Protein AF-A0A8W8M6D1-F1 (afdb_monomer_lite)

Radius of gyration: 17.6 Å; chains: 1; bounding box: 40×31×46 Å

Secondary structure (DSSP, 8-state):
--EEEE-SSEEEEE---S--SSS--TTPEEEEE-TTSTT----PPTT--EEEEEEE-SS-TTEEEEEEEEEGGG--HHHHHIIIII--TTSEEE--HHHHTT-----PPPPPTTEEEPPTT--TTTEEEEE-TTS-EEEEE-S---

pLDDT: mean 90.24, std 5.0, range [73.88, 96.94]

Structure (mmCIF, N/CA/C/O backbone):
data_AF-A0A8W8M6D1-F1
#
_entry.id   AF-A0A8W8M6D1-F1
#
loop_
_atom_site.group_PDB
_atom_site.id
_atom_site.type_symbol
_atom_site.label_atom_id
_atom_site.label_alt_id
_atom_site.label_comp_id
_atom_site.label_asym_id
_atom_site.label_entity_id
_atom_site.label_seq_id
_atom_site.pdbx_PDB_ins_code
_atom_site.Cartn_x
_atom_site.Cartn_y
_atom_site.Cartn_z
_atom_site.occupancy
_atom_site.B_iso_or_equiv
_atom_site.auth_seq_id
_atom_site.auth_comp_id
_atom_site.auth_asym_id
_atom_site.auth_atom_id
_atom_site.pdbx_PDB_model_num
ATOM 1 N N . ILE A 1 1 ? 4.036 -3.161 -14.532 1.00 94.19 1 ILE A N 1
ATOM 2 C CA . ILE A 1 1 ? 5.521 -3.061 -14.559 1.00 94.19 1 ILE A CA 1
ATOM 3 C C . ILE A 1 1 ? 5.995 -3.209 -15.995 1.00 94.19 1 ILE A C 1
ATOM 5 O O . ILE A 1 1 ? 5.446 -4.045 -16.698 1.00 94.19 1 ILE A O 1
ATOM 9 N N . THR A 1 2 ? 6.955 -2.406 -16.452 1.00 91.75 2 THR A N 1
ATOM 10 C CA . THR A 1 2 ? 7.456 -2.463 -17.841 1.00 91.75 2 THR A CA 1
ATOM 11 C C . THR A 1 2 ? 8.834 -3.106 -17.939 1.00 91.75 2 THR A C 1
ATOM 13 O O . THR A 1 2 ? 9.113 -3.798 -18.913 1.00 91.75 2 THR A O 1
ATOM 16 N N . LYS A 1 3 ? 9.685 -2.936 -16.920 1.00 92.25 3 LYS A N 1
ATOM 17 C CA . LYS A 1 3 ? 11.014 -3.554 -16.863 1.00 92.25 3 LYS A CA 1
ATOM 18 C C . LYS A 1 3 ? 11.474 -3.752 -15.422 1.00 92.25 3 LYS A C 1
ATOM 20 O O . LYS A 1 3 ? 11.048 -3.030 -14.523 1.00 92.25 3 LYS A O 1
ATOM 25 N N . LYS A 1 4 ? 12.362 -4.727 -15.231 1.00 92.69 4 LYS A N 1
ATOM 26 C CA . LYS A 1 4 ? 12.966 -5.109 -13.955 1.00 92.69 4 LYS A CA 1
ATOM 27 C C . LYS A 1 4 ? 14.482 -5.203 -14.120 1.00 92.69 4 LYS A C 1
ATOM 29 O O . LYS A 1 4 ? 14.944 -5.869 -15.042 1.00 92.69 4 LYS A O 1
ATOM 34 N N . ASN A 1 5 ? 15.231 -4.562 -13.228 1.00 90.00 5 ASN A N 1
ATOM 35 C CA . ASN A 1 5 ? 16.686 -4.680 -13.126 1.00 90.00 5 ASN A CA 1
ATOM 36 C C . ASN A 1 5 ? 17.023 -5.202 -11.726 1.00 90.00 5 ASN A C 1
ATOM 38 O O . ASN A 1 5 ? 16.661 -4.566 -10.737 1.00 90.00 5 ASN A O 1
ATOM 42 N N . ILE A 1 6 ? 17.667 -6.365 -11.657 1.00 86.12 6 ILE A N 1
ATOM 43 C CA . ILE A 1 6 ? 17.946 -7.071 -10.403 1.00 86.12 6 ILE A CA 1
ATOM 44 C C . ILE A 1 6 ? 19.374 -6.753 -9.961 1.00 86.12 6 ILE A C 1
ATOM 46 O O . ILE A 1 6 ? 20.307 -6.929 -10.743 1.00 86.12 6 ILE A O 1
ATOM 50 N N . ASP A 1 7 ? 19.514 -6.301 -8.720 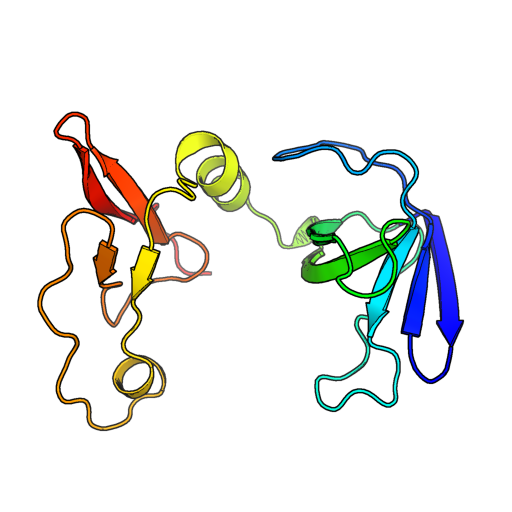1.00 81.69 7 ASP A N 1
ATOM 51 C CA . ASP A 1 7 ? 20.764 -6.189 -7.968 1.00 81.69 7 ASP A CA 1
ATOM 52 C C . ASP A 1 7 ? 20.654 -7.091 -6.717 1.00 81.69 7 ASP A C 1
ATOM 54 O O . ASP A 1 7 ? 19.552 -7.469 -6.304 1.00 81.69 7 ASP A O 1
ATOM 58 N N . GLU A 1 8 ? 21.782 -7.448 -6.105 1.00 78.88 8 GLU A N 1
ATOM 59 C CA . GLU A 1 8 ? 21.835 -8.287 -4.899 1.00 78.88 8 GLU A CA 1
ATOM 60 C C . GLU A 1 8 ? 21.071 -7.640 -3.730 1.00 78.88 8 GLU A C 1
ATOM 62 O O . GLU A 1 8 ? 20.413 -8.324 -2.938 1.00 78.88 8 GLU A O 1
ATOM 67 N N . VAL A 1 9 ? 21.118 -6.306 -3.644 1.00 83.94 9 VAL A N 1
ATOM 68 C CA . VAL A 1 9 ? 20.555 -5.530 -2.526 1.00 83.94 9 VAL A CA 1
ATOM 69 C C . VAL A 1 9 ? 19.163 -4.970 -2.838 1.00 83.94 9 VAL A C 1
ATOM 71 O O . VAL A 1 9 ? 18.311 -4.874 -1.950 1.00 83.94 9 VAL A O 1
ATOM 74 N N . GLU A 1 10 ? 18.901 -4.620 -4.095 1.00 89.25 10 GLU A N 1
ATOM 75 C CA . GLU A 1 10 ? 17.702 -3.892 -4.513 1.00 89.25 10 GLU A CA 1
ATOM 76 C C . GLU A 1 10 ? 17.236 -4.349 -5.898 1.00 89.25 10 GLU A C 1
ATOM 78 O O . GLU A 1 10 ? 18.030 -4.668 -6.775 1.00 89.25 10 GLU A O 1
ATOM 83 N N . ILE A 1 11 ? 15.930 -4.330 -6.136 1.00 93.00 11 ILE A N 1
ATOM 84 C CA . ILE A 1 11 ? 15.370 -4.522 -7.471 1.00 93.00 11 ILE A CA 1
ATOM 85 C C . ILE A 1 11 ? 14.738 -3.217 -7.924 1.00 93.00 11 ILE A C 1
ATOM 87 O O . ILE A 1 11 ? 13.847 -2.684 -7.264 1.00 93.00 11 ILE A O 1
ATOM 91 N N . LYS A 1 12 ? 15.175 -2.717 -9.080 1.00 94.62 12 LYS A N 1
ATOM 92 C CA . LYS A 1 12 ? 14.660 -1.481 -9.674 1.00 94.62 12 LYS A CA 1
ATOM 93 C C . LYS A 1 12 ? 13.642 -1.794 -10.756 1.00 94.62 12 LYS A C 1
ATOM 95 O O . LYS A 1 12 ? 13.882 -2.626 -11.634 1.00 94.62 12 LYS A O 1
ATOM 100 N N . TYR A 1 13 ? 12.531 -1.075 -10.720 1.00 95.62 13 TYR A N 1
ATOM 101 C CA . TYR A 1 13 ? 11.396 -1.263 -11.605 1.00 95.62 13 TYR A CA 1
ATOM 102 C C . TYR A 1 13 ? 11.120 -0.009 -12.425 1.00 95.62 13 TYR A C 1
ATOM 104 O O . TYR A 1 13 ? 10.907 1.080 -11.887 1.00 95.62 13 TYR A O 1
ATOM 112 N N . GLU A 1 14 ? 11.046 -0.193 -13.740 1.00 94.56 14 GLU A N 1
ATOM 113 C CA . GLU A 1 14 ? 10.380 0.761 -14.621 1.00 94.56 14 GLU A CA 1
ATOM 114 C C . GLU A 1 14 ? 8.886 0.406 -14.661 1.00 94.56 14 GLU A C 1
ATOM 116 O O . GLU A 1 14 ? 8.493 -0.771 -14.658 1.00 94.56 14 GLU A O 1
ATOM 121 N N . TYR A 1 15 ? 8.029 1.423 -14.661 1.00 95.69 15 TYR A N 1
ATOM 122 C CA . TYR A 1 15 ? 6.586 1.240 -14.581 1.00 95.69 15 TYR A CA 1
ATOM 123 C C . TYR A 1 15 ? 5.837 2.327 -15.346 1.00 95.69 15 TYR A C 1
ATOM 125 O O . TYR A 1 15 ? 6.337 3.421 -15.595 1.00 95.69 15 TYR A O 1
ATOM 133 N N . THR A 1 16 ? 4.595 2.006 -15.689 1.00 95.56 16 THR A N 1
ATOM 134 C CA . THR A 1 16 ? 3.609 2.960 -16.185 1.00 95.56 16 THR A CA 1
ATOM 135 C C . THR A 1 16 ? 2.436 2.941 -15.226 1.00 95.56 16 THR A C 1
ATOM 137 O O . THR A 1 16 ? 1.960 1.873 -14.839 1.00 95.56 16 THR A O 1
ATOM 140 N N . VAL A 1 17 ? 1.997 4.126 -14.824 1.00 95.38 17 VAL A N 1
ATOM 141 C CA . VAL A 1 17 ? 0.869 4.299 -13.917 1.00 95.38 17 VAL A CA 1
ATOM 142 C C . VAL A 1 17 ? -0.422 4.251 -14.724 1.00 95.38 17 VAL A C 1
ATOM 144 O O . VAL A 1 17 ? -0.660 5.131 -15.545 1.00 95.38 17 VAL A O 1
ATOM 147 N N . GLN A 1 18 ? -1.251 3.237 -14.481 1.00 94.19 18 GLN A N 1
ATOM 148 C CA . GLN A 1 18 ? -2.581 3.133 -15.097 1.00 94.19 18 GLN A CA 1
ATOM 149 C C . GLN A 1 18 ? -3.619 3.954 -14.328 1.00 94.19 18 GLN A C 1
ATOM 151 O O . GLN A 1 18 ? -4.423 4.678 -14.912 1.00 94.19 18 GLN A O 1
ATOM 156 N N . LYS A 1 19 ? -3.575 3.878 -12.994 1.00 93.69 19 LYS A N 1
ATOM 157 C CA . LYS A 1 19 ? -4.460 4.623 -12.099 1.00 93.69 19 LYS A CA 1
ATOM 158 C C . LYS A 1 19 ? -3.730 4.995 -10.811 1.00 93.69 19 LYS A C 1
ATOM 160 O O . LYS A 1 19 ? -3.009 4.180 -10.244 1.00 93.69 19 LYS A O 1
ATOM 165 N N . MET A 1 20 ? -3.952 6.223 -10.341 1.00 92.50 20 MET A N 1
ATOM 166 C CA . MET A 1 20 ? -3.484 6.695 -9.037 1.00 92.50 20 MET A CA 1
ATOM 167 C C . MET A 1 20 ? -4.642 6.774 -8.055 1.00 92.50 20 MET A C 1
ATOM 169 O O . MET A 1 20 ? -5.619 7.475 -8.302 1.00 92.50 20 MET A O 1
ATOM 173 N N . TYR A 1 21 ? -4.497 6.095 -6.918 1.00 89.12 21 TYR A N 1
ATOM 174 C CA . TYR A 1 21 ? -5.452 6.182 -5.811 1.00 89.12 21 TYR A CA 1
ATOM 175 C C . TYR A 1 21 ? -5.045 7.229 -4.769 1.00 89.12 21 TYR A C 1
ATOM 177 O O . TYR A 1 21 ? -5.904 7.841 -4.140 1.00 89.12 21 TYR A O 1
ATOM 185 N N . LYS A 1 22 ? -3.736 7.451 -4.574 1.00 86.88 22 LYS A N 1
ATOM 186 C CA . LYS A 1 22 ? -3.221 8.435 -3.618 1.00 86.88 22 LYS A CA 1
ATOM 187 C C . LYS A 1 22 ? -1.809 8.903 -3.960 1.00 86.88 22 LYS A C 1
ATOM 189 O O . LYS A 1 22 ? -0.949 8.091 -4.288 1.00 86.88 22 LYS A O 1
ATOM 194 N N . GLY A 1 23 ? -1.569 10.200 -3.764 1.00 88.31 23 GLY A N 1
ATOM 195 C CA . GLY A 1 23 ? -0.270 10.831 -3.982 1.00 88.31 23 GLY A CA 1
ATOM 196 C C . GLY A 1 23 ? 0.058 11.014 -5.461 1.00 88.31 23 GLY A C 1
ATOM 197 O O . GLY A 1 23 ? -0.796 10.850 -6.327 1.00 88.31 23 GLY A O 1
ATOM 198 N N . ASP A 1 24 ? 1.312 11.360 -5.724 1.00 90.25 24 ASP A N 1
ATOM 199 C CA . ASP A 1 24 ? 1.871 11.509 -7.065 1.00 90.25 24 ASP A CA 1
ATOM 200 C C . ASP A 1 24 ? 3.266 10.867 -7.065 1.00 90.25 24 ASP A C 1
ATOM 202 O O . ASP A 1 24 ? 4.089 11.223 -6.209 1.00 90.25 24 ASP A O 1
ATOM 206 N N . PRO A 1 25 ? 3.551 9.888 -7.939 1.00 91.06 25 PRO A N 1
ATOM 207 C CA . PRO A 1 25 ? 4.869 9.280 -8.030 1.00 91.06 25 PRO A CA 1
ATOM 208 C C . PRO A 1 25 ? 5.892 10.162 -8.761 1.00 91.06 25 PRO A C 1
ATOM 210 O O . PRO A 1 25 ? 7.095 9.975 -8.568 1.00 91.06 25 PRO A O 1
ATOM 213 N N . GLY A 1 26 ? 5.451 11.142 -9.556 1.00 89.81 26 GLY A N 1
ATOM 214 C CA . GLY A 1 26 ? 6.323 11.932 -10.420 1.00 89.81 26 GLY A CA 1
ATOM 215 C C . GLY A 1 26 ? 7.172 11.047 -11.339 1.00 89.81 26 GLY A C 1
ATOM 216 O O . GLY A 1 26 ? 6.706 10.040 -11.864 1.00 89.81 26 GLY A O 1
ATOM 217 N N . SER A 1 27 ? 8.446 11.404 -11.504 1.00 90.88 27 SER A N 1
ATOM 218 C CA . SER A 1 27 ? 9.426 10.645 -12.295 1.00 90.88 27 SER A CA 1
ATOM 219 C C . SER A 1 27 ? 10.256 9.656 -11.465 1.00 90.88 27 SER A C 1
ATOM 221 O O . SER A 1 27 ? 11.337 9.254 -11.896 1.00 90.88 27 SER A O 1
ATOM 223 N N . ARG A 1 28 ? 9.819 9.317 -10.244 1.00 94.00 28 ARG A N 1
ATOM 224 C CA . ARG A 1 28 ? 10.612 8.486 -9.329 1.00 94.00 28 ARG A CA 1
ATOM 225 C C . ARG A 1 28 ? 10.684 7.044 -9.807 1.00 94.00 28 ARG A C 1
ATOM 227 O O . ARG A 1 28 ? 9.700 6.497 -10.302 1.00 94.00 28 ARG A O 1
ATOM 234 N N . THR A 1 29 ? 11.826 6.405 -9.586 1.00 94.69 29 THR A N 1
ATOM 235 C CA . THR A 1 29 ? 11.999 4.971 -9.857 1.00 94.69 29 THR A CA 1
ATOM 236 C C . THR A 1 29 ? 11.359 4.157 -8.738 1.00 94.69 29 THR A C 1
ATOM 238 O O . THR A 1 29 ? 11.494 4.507 -7.567 1.00 94.69 29 THR A O 1
ATOM 241 N N . LEU A 1 30 ? 10.655 3.078 -9.074 1.00 96.19 30 LEU A N 1
ATOM 242 C CA . LEU A 1 30 ? 10.099 2.176 -8.070 1.00 96.19 30 LEU A CA 1
ATOM 243 C C . LEU A 1 30 ? 11.162 1.147 -7.697 1.00 96.19 30 LEU A C 1
ATOM 245 O O . LEU A 1 30 ? 11.795 0.564 -8.577 1.00 96.19 30 LEU A O 1
ATOM 249 N N . VAL A 1 31 ? 11.354 0.922 -6.406 1.00 94.88 31 VAL A N 1
ATOM 250 C CA . VAL A 1 31 ? 12.378 0.019 -5.894 1.00 94.88 31 VAL A CA 1
ATOM 251 C C . VAL A 1 31 ? 11.790 -0.960 -4.895 1.00 94.88 31 VAL A C 1
ATOM 253 O O . VAL A 1 31 ? 10.917 -0.614 -4.099 1.00 94.88 31 VAL A O 1
ATOM 256 N N . GLY A 1 32 ? 12.242 -2.204 -4.972 1.00 93.19 32 GLY A N 1
ATOM 257 C CA . GLY A 1 32 ? 11.914 -3.259 -4.030 1.00 93.19 32 GLY A CA 1
ATOM 258 C C . GLY A 1 32 ? 13.169 -3.888 -3.442 1.00 93.19 32 GLY A C 1
ATOM 259 O O . GLY A 1 32 ? 14.272 -3.675 -3.936 1.00 93.19 32 GLY A O 1
ATOM 260 N N . PHE A 1 33 ? 13.011 -4.678 -2.388 1.00 90.56 33 PHE A N 1
ATOM 261 C CA . PHE A 1 33 ? 14.133 -5.409 -1.806 1.00 90.56 33 PHE A CA 1
ATOM 262 C C . PHE A 1 33 ? 14.701 -6.462 -2.769 1.00 90.56 33 PHE A C 1
ATOM 264 O O . PHE A 1 33 ? 13.938 -7.114 -3.488 1.00 90.56 33 PHE A O 1
ATOM 271 N N . GLY A 1 34 ? 16.031 -6.607 -2.765 1.00 85.62 34 GLY A N 1
ATOM 272 C CA . GLY A 1 34 ? 16.775 -7.665 -3.453 1.00 85.62 34 GLY A CA 1
ATOM 273 C C . GLY A 1 34 ? 16.882 -8.956 -2.641 1.00 85.62 34 GLY A C 1
ATOM 274 O O . GLY A 1 34 ? 16.283 -9.101 -1.573 1.00 85.62 34 GLY A O 1
ATOM 275 N N . GLU A 1 35 ? 17.643 -9.915 -3.163 1.00 83.00 35 GLU A N 1
ATOM 276 C CA . GLU A 1 35 ? 17.735 -11.278 -2.619 1.00 83.00 35 GLU A CA 1
ATOM 277 C C . GLU A 1 35 ? 18.394 -11.345 -1.237 1.00 83.00 35 GLU A C 1
ATOM 279 O O . GLU A 1 35 ? 18.091 -12.244 -0.455 1.00 83.00 35 GLU A O 1
ATOM 284 N N . MET A 1 36 ? 19.252 -10.378 -0.899 1.00 83.56 36 MET A N 1
ATOM 285 C CA . MET A 1 36 ? 19.914 -10.327 0.408 1.00 83.56 36 MET A CA 1
ATOM 286 C C . MET A 1 36 ? 19.001 -9.861 1.554 1.00 83.56 36 MET A C 1
ATOM 288 O O . MET A 1 36 ? 19.430 -9.833 2.709 1.00 83.56 36 MET A O 1
ATOM 292 N N . ASN A 1 37 ? 17.751 -9.477 1.277 1.00 81.38 37 ASN A N 1
ATOM 293 C CA . ASN A 1 37 ? 16.823 -9.050 2.317 1.00 81.38 37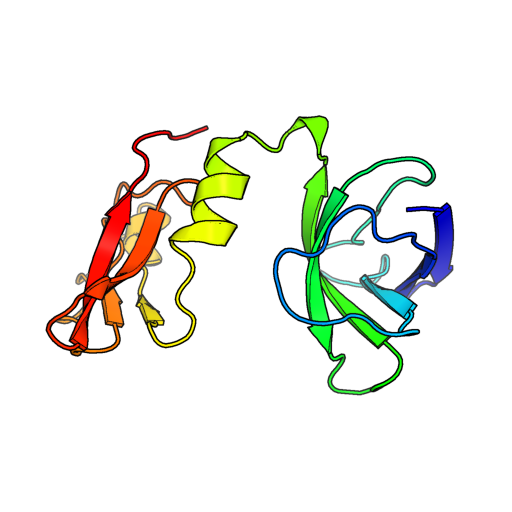 ASN A CA 1
ATOM 294 C C . ASN A 1 37 ? 16.179 -10.249 3.030 1.00 81.38 37 ASN A C 1
ATOM 296 O O . ASN A 1 37 ? 15.679 -11.174 2.393 1.00 81.38 37 ASN A O 1
ATOM 300 N N . SER A 1 38 ? 16.116 -10.209 4.363 1.00 77.19 38 SER A N 1
ATOM 301 C CA . SER A 1 38 ? 15.529 -11.282 5.181 1.00 77.19 38 SER A CA 1
ATOM 302 C C . SER A 1 38 ? 14.038 -11.514 4.927 1.00 77.19 38 SER A C 1
ATOM 304 O O . SER A 1 38 ? 13.542 -12.611 5.163 1.00 77.19 38 SER A O 1
ATOM 306 N N . CYS A 1 39 ? 13.319 -10.496 4.450 1.00 77.12 39 CYS A N 1
ATOM 307 C CA . CYS A 1 39 ? 11.913 -10.605 4.059 1.00 77.12 39 CYS A CA 1
ATOM 308 C C . CYS A 1 39 ? 11.740 -11.107 2.613 1.00 77.12 39 CYS A C 1
ATOM 310 O O . CYS A 1 39 ? 10.615 -11.180 2.120 1.00 77.12 39 CYS A O 1
ATOM 312 N N . GLY A 1 40 ? 12.845 -11.460 1.951 1.00 78.69 40 GLY A N 1
ATOM 313 C CA . GLY A 1 40 ? 12.899 -11.907 0.569 1.00 78.69 40 GLY A CA 1
ATOM 314 C C . GLY A 1 40 ? 12.806 -10.765 -0.448 1.00 78.69 40 GLY A C 1
ATOM 315 O O . GLY A 1 40 ? 12.447 -9.629 -0.111 1.00 78.69 40 GLY A O 1
ATOM 316 N N . PRO A 1 41 ? 13.125 -11.061 -1.718 1.00 84.75 41 PRO A N 1
ATOM 317 C CA . PRO A 1 41 ? 13.019 -10.087 -2.785 1.00 84.75 41 PRO A CA 1
ATOM 318 C C . PRO A 1 41 ? 11.555 -9.793 -3.122 1.00 84.75 41 PRO A C 1
ATOM 320 O O . PRO A 1 41 ? 10.718 -10.693 -3.233 1.00 84.75 41 PRO A O 1
ATOM 323 N N . GLN A 1 42 ? 11.241 -8.527 -3.380 1.00 89.50 42 GLN A N 1
ATOM 324 C CA . GLN A 1 42 ? 9.923 -8.135 -3.883 1.00 89.50 42 GLN A CA 1
ATOM 325 C C . GLN A 1 42 ? 9.906 -8.302 -5.400 1.00 89.50 42 GLN A C 1
ATOM 327 O O . GLN A 1 42 ? 10.076 -7.320 -6.110 1.00 89.50 42 GLN A O 1
ATOM 332 N N . ASN A 1 43 ? 9.753 -9.534 -5.890 1.00 87.44 43 ASN A N 1
ATOM 333 C CA . ASN A 1 43 ? 9.854 -9.898 -7.306 1.00 87.44 43 ASN A CA 1
ATOM 334 C C . ASN A 1 43 ? 8.559 -9.623 -8.093 1.00 87.44 43 ASN A C 1
ATOM 336 O O . ASN A 1 43 ? 7.656 -10.452 -8.108 1.00 87.44 43 ASN A O 1
ATOM 340 N N . LEU A 1 44 ? 8.490 -8.487 -8.795 1.00 94.19 44 LEU A N 1
ATOM 341 C CA . LEU A 1 44 ? 7.389 -8.176 -9.716 1.00 94.19 44 LEU A CA 1
ATOM 342 C C . LEU A 1 44 ? 7.732 -8.601 -11.147 1.00 94.19 44 LEU A C 1
ATOM 344 O O . LEU A 1 44 ? 8.853 -8.372 -11.606 1.00 94.19 44 LEU A O 1
ATOM 348 N N . GLU A 1 45 ? 6.762 -9.156 -11.866 1.00 94.50 45 GLU A N 1
ATOM 349 C CA . GLU A 1 45 ? 6.940 -9.602 -13.247 1.00 94.50 45 GLU A CA 1
ATOM 350 C C . GLU A 1 45 ? 6.726 -8.451 -14.248 1.00 94.50 45 GLU A C 1
ATOM 352 O O . GLU A 1 45 ? 5.768 -7.671 -14.125 1.00 94.50 45 GLU A O 1
ATOM 357 N N . PRO A 1 46 ? 7.592 -8.310 -15.270 1.00 95.38 46 PRO A N 1
ATOM 358 C CA . PRO A 1 46 ? 7.341 -7.405 -16.386 1.00 95.38 46 PRO A CA 1
ATOM 359 C C . PRO A 1 46 ? 6.013 -7.714 -17.089 1.00 95.38 46 PRO A C 1
ATOM 361 O O . PRO A 1 46 ? 5.557 -8.852 -17.123 1.00 95.38 46 PRO A O 1
ATOM 364 N N . ASN A 1 47 ? 5.395 -6.689 -17.677 1.00 94.94 47 ASN A N 1
ATOM 365 C CA . ASN A 1 47 ? 4.107 -6.764 -18.381 1.00 94.94 47 ASN A CA 1
ATOM 366 C C . ASN A 1 47 ? 2.916 -7.227 -17.523 1.00 94.94 47 ASN A C 1
ATOM 368 O O . ASN A 1 47 ? 1.869 -7.556 -18.069 1.00 94.94 47 ASN A O 1
ATOM 372 N N . THR A 1 48 ? 3.054 -7.203 -16.196 1.00 96.25 48 THR A N 1
ATOM 373 C CA . THR A 1 48 ? 1.972 -7.514 -15.252 1.00 96.25 48 THR A CA 1
ATOM 374 C C . THR A 1 48 ? 1.505 -6.245 -14.533 1.00 96.25 48 THR A C 1
ATOM 376 O O . THR A 1 48 ? 2.305 -5.332 -14.258 1.00 96.25 48 THR A O 1
ATOM 379 N N . GLU A 1 49 ? 0.201 -6.157 -14.268 1.00 96.81 49 GLU A N 1
ATOM 380 C CA . GLU A 1 49 ? -0.417 -5.052 -13.537 1.00 96.81 49 GLU A CA 1
ATOM 381 C C . GLU A 1 49 ? -0.499 -5.372 -12.041 1.00 96.81 49 GLU A C 1
ATOM 383 O O . GLU A 1 49 ? -0.871 -6.471 -11.634 1.00 96.81 49 GLU A O 1
ATOM 388 N N . TYR A 1 50 ? -0.143 -4.394 -11.210 1.00 96.94 50 TYR A N 1
ATOM 389 C CA . TYR A 1 50 ? -0.120 -4.548 -9.762 1.00 96.94 50 TYR A CA 1
ATOM 390 C C . TYR A 1 50 ? -0.733 -3.331 -9.088 1.00 96.94 50 TYR A C 1
ATOM 392 O O . TYR A 1 50 ? -0.497 -2.193 -9.501 1.00 96.94 50 TYR A O 1
ATOM 400 N N . LEU A 1 51 ? -1.419 -3.575 -7.976 1.00 95.31 51 LEU A N 1
ATOM 401 C CA . LEU A 1 51 ? -1.690 -2.552 -6.980 1.00 95.31 51 LEU A CA 1
ATOM 402 C C . LEU A 1 51 ? -0.449 -2.401 -6.093 1.00 95.31 51 LEU A C 1
ATOM 404 O O . LEU A 1 51 ? -0.070 -3.344 -5.399 1.00 95.31 51 LEU A O 1
ATOM 408 N N . ILE A 1 52 ? 0.180 -1.223 -6.113 1.00 95.56 52 ILE A N 1
ATOM 409 C CA . ILE A 1 52 ? 1.423 -0.940 -5.381 1.00 95.56 52 ILE A CA 1
ATOM 410 C C . ILE A 1 52 ? 1.170 0.058 -4.249 1.00 95.56 52 ILE A C 1
ATOM 412 O O . ILE A 1 52 ? 0.657 1.154 -4.473 1.00 95.56 52 ILE A O 1
ATOM 416 N N . TYR A 1 53 ? 1.618 -0.294 -3.044 1.00 93.31 53 TYR A N 1
ATOM 417 C CA . TYR A 1 53 ? 1.768 0.622 -1.918 1.00 93.31 53 TYR A CA 1
ATOM 418 C C . TYR A 1 53 ? 3.247 0.944 -1.753 1.00 93.31 53 TYR A C 1
ATOM 420 O O . TYR A 1 53 ? 4.059 0.059 -1.473 1.00 93.31 53 TYR A O 1
ATOM 428 N N . ALA A 1 54 ? 3.598 2.216 -1.910 1.00 94.75 54 ALA A N 1
ATOM 429 C CA . ALA A 1 54 ? 4.973 2.674 -1.811 1.00 94.75 54 ALA A CA 1
ATOM 430 C C . ALA A 1 54 ? 5.082 3.939 -0.961 1.00 94.75 54 ALA A C 1
ATOM 432 O O . ALA A 1 54 ? 4.130 4.715 -0.842 1.00 94.75 54 ALA A O 1
ATOM 433 N N . LYS A 1 55 ? 6.268 4.152 -0.397 1.00 92.94 55 LYS A N 1
ATOM 434 C CA . LYS A 1 55 ? 6.647 5.398 0.275 1.00 92.94 55 LYS A CA 1
ATOM 435 C C . LYS A 1 55 ? 7.824 6.044 -0.443 1.00 92.94 55 LYS A C 1
ATOM 437 O O . LYS A 1 55 ? 8.562 5.361 -1.149 1.00 92.94 55 LYS A O 1
ATOM 442 N N . ALA A 1 56 ? 8.011 7.348 -0.247 1.00 92.44 56 ALA A N 1
ATOM 443 C CA . ALA A 1 56 ? 9.282 7.975 -0.595 1.00 92.44 56 ALA A CA 1
ATOM 444 C C . ALA A 1 56 ? 10.405 7.231 0.133 1.00 92.44 56 ALA A C 1
ATOM 446 O O . ALA A 1 56 ? 10.259 6.893 1.310 1.00 92.44 56 ALA A O 1
ATOM 447 N N . ASN A 1 57 ? 11.476 6.911 -0.585 1.00 89.50 57 ASN A N 1
ATOM 448 C CA . ASN A 1 57 ? 12.630 6.298 0.042 1.00 89.50 57 ASN A CA 1
ATOM 449 C C . ASN A 1 57 ? 13.325 7.343 0.922 1.00 89.50 57 ASN A C 1
ATOM 451 O O . ASN A 1 57 ? 13.576 8.470 0.493 1.00 89.50 57 ASN A O 1
ATOM 455 N N . ASP A 1 58 ? 13.614 6.950 2.159 1.00 86.88 58 ASP A N 1
ATOM 456 C CA . ASP A 1 58 ? 14.201 7.824 3.171 1.00 86.88 58 ASP A CA 1
ATOM 457 C C . ASP A 1 58 ? 15.653 8.213 2.821 1.00 86.88 58 ASP A C 1
ATOM 459 O O . ASP A 1 58 ? 16.149 9.235 3.293 1.00 86.88 58 ASP A O 1
ATOM 463 N N . PHE A 1 59 ? 16.326 7.426 1.969 1.00 87.62 59 PHE A N 1
ATOM 464 C CA . PHE A 1 59 ? 17.729 7.620 1.585 1.00 87.62 59 PHE A CA 1
ATOM 465 C C . PHE A 1 59 ? 17.920 8.203 0.178 1.00 87.62 59 PHE A C 1
ATOM 467 O O . PHE A 1 59 ? 18.946 8.829 -0.082 1.00 87.62 59 PHE A O 1
ATOM 474 N N . ASP A 1 60 ? 16.950 8.026 -0.723 1.00 90.50 60 ASP A N 1
ATOM 475 C CA . ASP A 1 60 ? 16.989 8.575 -2.084 1.00 90.50 60 ASP A CA 1
ATOM 476 C C . ASP A 1 60 ? 15.612 9.099 -2.501 1.00 90.50 60 ASP A C 1
ATOM 478 O O . ASP A 1 60 ? 14.723 8.345 -2.901 1.00 90.50 60 ASP A O 1
ATOM 482 N N . SER A 1 61 ? 15.456 10.422 -2.479 1.00 88.56 61 SER A N 1
ATOM 483 C CA . SER A 1 61 ? 14.209 11.105 -2.835 1.00 88.56 61 SER A CA 1
ATOM 484 C C . SER A 1 61 ? 13.767 10.896 -4.290 1.00 88.56 61 SER A C 1
ATOM 486 O O . SER A 1 61 ? 12.617 11.195 -4.620 1.00 88.56 61 SER A O 1
ATOM 488 N N . ASN A 1 62 ? 14.630 10.354 -5.156 1.00 93.00 62 ASN A N 1
ATOM 489 C CA . ASN A 1 62 ? 14.286 9.986 -6.530 1.00 93.00 62 ASN A CA 1
ATOM 490 C C . ASN A 1 62 ? 13.666 8.589 -6.639 1.00 93.00 62 ASN A C 1
ATOM 492 O O . ASN A 1 62 ? 13.328 8.154 -7.745 1.00 93.00 62 ASN A O 1
ATOM 496 N N . THR A 1 63 ? 13.489 7.884 -5.519 1.00 94.44 63 THR A N 1
ATOM 497 C CA . THR A 1 63 ? 12.944 6.526 -5.506 1.00 94.44 63 THR A CA 1
ATOM 498 C C . THR A 1 63 ? 11.718 6.381 -4.607 1.00 94.44 63 THR A C 1
ATOM 500 O O . THR A 1 63 ? 11.493 7.121 -3.644 1.00 94.44 63 THR A O 1
ATOM 503 N N . LEU A 1 64 ? 10.882 5.414 -4.972 1.00 96.06 64 LEU A N 1
ATOM 504 C CA . LEU A 1 64 ? 9.731 4.951 -4.215 1.00 96.06 64 LEU A CA 1
ATOM 505 C C . LEU A 1 64 ? 9.997 3.527 -3.742 1.00 96.06 64 LEU A C 1
ATOM 507 O O . LEU A 1 64 ? 10.092 2.626 -4.566 1.00 96.06 64 LEU A O 1
ATOM 511 N N . GLN A 1 65 ? 10.067 3.316 -2.432 1.00 94.25 65 GLN A N 1
ATOM 512 C CA . GLN A 1 65 ? 10.232 1.987 -1.851 1.00 94.25 65 GLN A CA 1
ATOM 513 C C . GLN A 1 65 ? 8.882 1.271 -1.783 1.00 94.25 65 GLN A C 1
ATOM 515 O O . GLN A 1 65 ? 7.944 1.778 -1.157 1.00 94.25 65 GLN A O 1
ATOM 520 N N . ILE A 1 66 ? 8.795 0.077 -2.371 1.00 94.94 66 ILE A N 1
ATOM 521 C CA . ILE A 1 66 ? 7.636 -0.810 -2.242 1.00 94.94 66 ILE A CA 1
ATOM 522 C C . ILE A 1 66 ? 7.527 -1.257 -0.783 1.00 94.94 66 ILE A C 1
ATOM 524 O O . ILE A 1 66 ? 8.458 -1.833 -0.216 1.00 94.94 66 ILE A O 1
ATOM 528 N N . VAL A 1 67 ? 6.359 -1.018 -0.196 1.00 91.25 67 VAL A N 1
ATOM 529 C CA . VAL A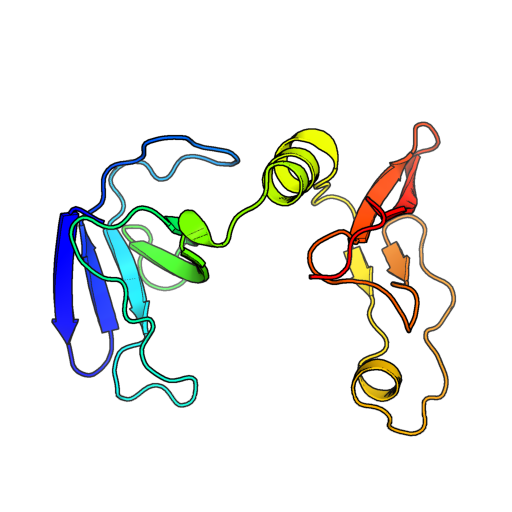 1 67 ? 5.985 -1.487 1.144 1.00 91.25 67 VAL A CA 1
ATOM 530 C C . VAL A 1 67 ? 5.121 -2.738 1.034 1.00 91.25 67 VAL A C 1
ATOM 532 O O . VAL A 1 67 ? 5.336 -3.705 1.756 1.00 91.25 67 VAL A O 1
ATOM 535 N N . ALA A 1 68 ? 4.166 -2.736 0.103 1.00 91.12 68 ALA A N 1
ATOM 536 C CA . ALA A 1 68 ? 3.302 -3.873 -0.184 1.00 91.12 68 ALA A CA 1
ATOM 537 C C . ALA A 1 68 ? 2.838 -3.830 -1.642 1.00 91.12 68 ALA A C 1
ATOM 539 O O . ALA A 1 68 ? 2.795 -2.766 -2.263 1.00 91.12 68 ALA A O 1
ATOM 540 N N . TYR A 1 69 ? 2.461 -4.984 -2.181 1.00 93.94 69 TYR A N 1
ATOM 541 C CA . TYR A 1 69 ? 1.913 -5.095 -3.526 1.00 93.94 69 TYR A CA 1
ATOM 542 C C . TYR A 1 69 ? 0.921 -6.255 -3.623 1.00 93.94 69 TYR A C 1
ATOM 544 O O . TYR A 1 69 ? 0.980 -7.192 -2.829 1.00 93.94 69 TYR A O 1
ATOM 552 N N . LYS A 1 70 ? 0.017 -6.186 -4.603 1.00 93.06 70 LYS A N 1
ATOM 553 C CA . LYS A 1 70 ? -0.881 -7.280 -5.000 1.00 93.06 70 LYS A CA 1
ATOM 554 C C . LYS A 1 70 ? -0.947 -7.359 -6.520 1.00 93.06 70 LYS A C 1
ATOM 556 O O . LYS A 1 70 ? -0.966 -6.313 -7.171 1.00 93.06 70 LYS A O 1
ATOM 561 N N . ASN A 1 71 ? -0.988 -8.567 -7.078 1.00 95.38 71 ASN A N 1
ATOM 562 C CA . ASN A 1 71 ? -1.343 -8.738 -8.486 1.00 95.38 71 ASN A CA 1
ATOM 563 C C . ASN A 1 71 ? -2.786 -8.247 -8.675 1.00 95.38 71 ASN A C 1
ATOM 565 O O . ASN A 1 71 ? -3.638 -8.540 -7.837 1.00 95.38 71 ASN A O 1
ATOM 569 N N . MET A 1 72 ? -3.052 -7.472 -9.728 1.00 94.69 72 MET A N 1
ATOM 570 C CA . MET A 1 72 ? -4.406 -6.990 -10.009 1.00 94.69 72 MET A CA 1
ATOM 571 C C . MET A 1 72 ? -5.419 -8.120 -10.220 1.00 94.69 72 MET A C 1
ATOM 573 O O . MET A 1 72 ? -6.591 -7.913 -9.916 1.00 94.69 72 MET A O 1
ATOM 577 N N . ASP A 1 73 ? -4.978 -9.311 -10.631 1.00 93.88 73 ASP A N 1
ATOM 578 C CA . ASP A 1 73 ? -5.830 -10.504 -10.725 1.00 93.88 73 ASP A CA 1
ATOM 579 C C . ASP A 1 73 ? -6.405 -10.934 -9.358 1.00 93.88 73 ASP A C 1
ATOM 581 O O . ASP A 1 73 ? -7.498 -11.497 -9.287 1.00 93.88 73 ASP A O 1
ATOM 585 N N . ASP A 1 74 ? -5.706 -10.615 -8.262 1.00 90.81 74 ASP A N 1
ATOM 586 C CA . ASP A 1 74 ? -6.124 -10.916 -6.887 1.00 90.81 74 ASP A CA 1
ATOM 587 C C . ASP A 1 74 ? -6.873 -9.745 -6.220 1.00 90.81 74 ASP A C 1
ATOM 589 O O . ASP A 1 74 ? -7.400 -9.875 -5.109 1.00 90.81 74 ASP A O 1
ATOM 593 N N . VAL A 1 75 ? -6.908 -8.573 -6.864 1.00 91.06 75 VAL A N 1
ATOM 594 C CA . VAL A 1 75 ? -7.524 -7.357 -6.320 1.00 91.06 75 VAL A CA 1
ATOM 595 C C . VAL A 1 75 ? -9.006 -7.333 -6.671 1.00 91.06 75 VAL A C 1
ATOM 597 O O . VAL A 1 75 ? -9.395 -7.287 -7.836 1.00 91.06 75 VAL A O 1
ATOM 600 N N . LYS A 1 76 ? -9.870 -7.292 -5.652 1.00 91.06 76 LYS A N 1
ATOM 601 C CA . LYS A 1 76 ? -11.320 -7.200 -5.860 1.00 91.06 76 LYS A CA 1
ATOM 602 C C . LYS A 1 76 ? -11.781 -5.748 -5.847 1.00 91.06 76 LYS A C 1
ATOM 604 O O . LYS A 1 76 ? -11.190 -4.884 -5.204 1.00 91.06 76 LYS A O 1
ATOM 609 N N . ASN A 1 77 ? -12.936 -5.484 -6.457 1.00 89.62 77 ASN A N 1
ATOM 610 C CA . ASN A 1 77 ? -13.555 -4.150 -6.447 1.00 89.62 77 ASN A CA 1
ATOM 611 C C . ASN A 1 77 ? -13.743 -3.582 -5.029 1.00 89.62 77 ASN A C 1
ATOM 613 O O . ASN A 1 77 ? -13.623 -2.374 -4.837 1.00 89.62 77 ASN A O 1
ATOM 617 N N . LYS A 1 78 ? -13.988 -4.441 -4.029 1.00 88.62 78 LYS A N 1
ATOM 618 C CA . LYS A 1 78 ? -14.089 -4.023 -2.624 1.00 88.62 78 LYS A CA 1
ATOM 619 C C . LYS A 1 78 ? -12.757 -3.541 -2.039 1.00 88.62 78 LYS A C 1
ATOM 621 O O . LYS A 1 78 ? -12.784 -2.615 -1.234 1.00 88.62 78 LYS A O 1
ATOM 626 N N . ASP A 1 79 ? -11.607 -4.086 -2.456 1.00 88.81 79 ASP A N 1
ATOM 627 C CA . ASP A 1 79 ? -10.295 -3.541 -2.067 1.00 88.81 79 ASP A CA 1
ATOM 628 C C . ASP A 1 79 ? -10.166 -2.090 -2.552 1.00 88.81 79 ASP A C 1
ATOM 630 O O . ASP A 1 79 ? -9.765 -1.204 -1.795 1.00 88.81 79 ASP A O 1
ATOM 634 N N . ILE A 1 80 ? -10.548 -1.845 -3.811 1.00 90.19 80 ILE A N 1
ATOM 635 C CA . ILE A 1 80 ? -10.498 -0.519 -4.433 1.00 90.19 80 ILE A CA 1
ATOM 636 C C . ILE A 1 80 ? -11.455 0.452 -3.742 1.00 90.19 80 ILE A C 1
ATOM 638 O O . ILE A 1 80 ? -11.051 1.551 -3.365 1.00 90.19 80 ILE A O 1
ATOM 642 N N . GLU A 1 81 ? -12.699 0.032 -3.513 1.00 90.62 81 GLU A N 1
ATOM 643 C CA . GLU A 1 81 ? -13.690 0.831 -2.796 1.00 90.62 81 GLU A CA 1
ATOM 644 C C . GLU A 1 81 ? -13.208 1.204 -1.387 1.00 90.62 81 GLU A C 1
ATOM 646 O O . GLU A 1 81 ? -13.335 2.363 -0.977 1.00 90.62 81 GLU A O 1
ATOM 651 N N . ARG A 1 82 ? -12.612 0.245 -0.663 1.00 90.19 82 ARG A N 1
ATOM 652 C CA . ARG A 1 82 ? -12.015 0.478 0.656 1.00 90.19 82 ARG A CA 1
ATOM 653 C C . ARG A 1 82 ? -10.975 1.591 0.610 1.00 90.19 82 ARG A C 1
ATOM 655 O O . ARG A 1 82 ? -11.032 2.519 1.415 1.00 90.19 82 ARG A O 1
ATOM 662 N N . MET A 1 83 ? -10.050 1.516 -0.342 1.00 88.31 83 MET A N 1
ATOM 663 C CA . MET A 1 83 ? -8.990 2.511 -0.483 1.00 88.31 83 MET A CA 1
ATOM 664 C C . MET A 1 83 ? -9.520 3.891 -0.869 1.00 88.31 83 MET A C 1
ATOM 666 O O . MET A 1 83 ? -9.104 4.882 -0.280 1.00 88.31 83 MET A O 1
ATOM 670 N N . GLU A 1 84 ? -10.430 3.976 -1.840 1.00 88.94 84 GLU A N 1
ATOM 671 C CA . GLU A 1 84 ? -10.900 5.265 -2.364 1.00 88.94 84 GLU A CA 1
ATOM 672 C C . GLU A 1 84 ? -11.826 5.999 -1.388 1.00 88.94 84 GLU A C 1
ATOM 674 O O . GLU A 1 84 ? -11.772 7.223 -1.284 1.00 88.94 84 GLU A O 1
ATOM 679 N N . LYS A 1 85 ? -12.690 5.269 -0.673 1.00 90.00 85 LYS A N 1
ATOM 680 C CA . LYS A 1 85 ? -13.750 5.884 0.142 1.00 90.00 85 LYS A CA 1
ATOM 681 C C . LYS A 1 85 ? -13.469 5.869 1.638 1.00 90.00 85 LYS A C 1
ATOM 683 O O . LYS A 1 85 ? -14.036 6.694 2.369 1.00 90.00 85 LYS A O 1
ATOM 688 N N . PHE A 1 86 ? -12.662 4.920 2.110 1.00 91.19 86 PHE A N 1
ATOM 689 C CA . PHE A 1 86 ? -12.580 4.604 3.534 1.00 91.19 86 PHE A CA 1
ATOM 690 C C . PHE A 1 86 ? -11.185 4.741 4.149 1.00 91.19 86 PHE A C 1
ATOM 692 O O . PHE A 1 86 ? -11.092 4.806 5.372 1.00 91.19 86 PHE A O 1
ATOM 699 N N . TYR A 1 87 ? -10.117 4.851 3.354 1.00 87.12 87 TYR A N 1
ATOM 700 C CA . TYR A 1 87 ? -8.788 5.145 3.895 1.00 87.12 87 TYR A CA 1
ATOM 701 C C . TYR A 1 87 ? -8.707 6.575 4.435 1.00 87.12 87 TYR A C 1
ATOM 703 O O . TYR A 1 87 ? -8.762 7.548 3.684 1.00 87.12 87 TYR A O 1
ATOM 711 N N . ASP A 1 88 ? -8.488 6.690 5.742 1.00 89.69 88 ASP A N 1
ATOM 712 C CA . ASP A 1 88 ? -8.294 7.955 6.441 1.00 89.69 88 ASP A CA 1
ATOM 713 C C . ASP A 1 88 ? -6.978 7.922 7.224 1.00 89.69 88 ASP A C 1
ATOM 715 O O . ASP A 1 88 ? -6.878 7.345 8.303 1.00 89.69 88 ASP A O 1
ATOM 719 N N . CYS A 1 89 ? -5.942 8.563 6.679 1.00 87.44 89 CYS A N 1
ATOM 720 C CA . CYS A 1 89 ? -4.630 8.615 7.330 1.00 87.44 89 CYS A CA 1
ATOM 721 C C . CYS A 1 89 ? -4.582 9.542 8.555 1.00 87.44 89 CYS A C 1
ATOM 723 O O . CYS A 1 89 ? -3.522 9.660 9.161 1.00 87.44 89 CYS A O 1
ATOM 725 N N . SER A 1 90 ? -5.685 10.212 8.913 1.00 92.19 90 SER A N 1
ATOM 726 C CA . SER A 1 90 ? -5.787 10.933 10.186 1.00 92.19 90 SER A CA 1
ATOM 727 C C . SER A 1 90 ? -6.164 10.023 11.360 1.00 92.19 90 SER A C 1
ATOM 729 O O . SER A 1 90 ? -6.129 10.479 12.504 1.00 92.19 90 SER A O 1
ATOM 731 N N . CYS A 1 91 ? -6.497 8.758 11.080 1.00 94.69 91 CYS A N 1
ATOM 732 C CA . CYS A 1 91 ? -6.808 7.740 12.069 1.00 94.69 91 CYS A CA 1
ATOM 733 C C . CYS A 1 91 ? -5.712 6.670 12.146 1.00 94.69 91 CYS A C 1
ATOM 735 O O . CYS A 1 91 ? -5.183 6.227 11.124 1.00 94.69 91 CYS A O 1
ATOM 737 N N . LYS A 1 92 ? -5.399 6.212 13.360 1.00 95.00 92 LYS A N 1
ATOM 738 C CA . LYS A 1 92 ? -4.467 5.106 13.609 1.00 95.00 92 LYS A CA 1
ATOM 739 C C . LYS A 1 92 ? -5.231 3.814 13.891 1.00 95.00 92 LYS A C 1
ATOM 741 O O . LYS A 1 92 ? -6.210 3.808 14.625 1.00 95.00 92 LYS A O 1
ATOM 746 N N . ILE A 1 93 ? -4.763 2.711 13.316 1.00 93.94 93 ILE A N 1
ATOM 747 C CA . ILE A 1 93 ? -5.291 1.376 13.600 1.00 93.94 93 ILE A CA 1
ATOM 748 C C . ILE A 1 93 ? -4.364 0.698 14.604 1.00 93.94 93 ILE A C 1
ATOM 750 O O . ILE A 1 93 ? -3.184 0.492 14.318 1.00 93.94 93 ILE A O 1
ATOM 754 N N . ASN A 1 94 ? -4.909 0.330 15.757 1.00 94.00 94 ASN A N 1
ATOM 755 C CA . ASN A 1 94 ? -4.278 -0.572 16.708 1.00 94.00 94 ASN A CA 1
ATOM 756 C C . ASN A 1 94 ? -4.785 -1.990 16.429 1.00 94.00 94 ASN A C 1
ATOM 758 O O . ASN A 1 94 ? -5.977 -2.192 16.197 1.00 94.00 94 ASN A O 1
ATOM 762 N N . HIS A 1 95 ? -3.894 -2.972 16.455 1.00 90.00 95 HIS A N 1
ATOM 763 C CA . HIS A 1 95 ? -4.246 -4.381 16.330 1.00 90.00 95 HIS A CA 1
ATOM 764 C C . HIS A 1 95 ? -3.636 -5.140 17.501 1.00 90.00 95 HIS A C 1
ATOM 766 O O . HIS A 1 95 ? -2.498 -4.884 17.895 1.00 90.00 95 HIS A O 1
ATOM 772 N N . ASP A 1 96 ? -4.419 -6.050 18.066 1.00 90.50 96 ASP A N 1
ATOM 773 C CA . ASP A 1 96 ? -3.949 -6.953 19.101 1.00 90.50 96 ASP A CA 1
ATOM 774 C C . ASP A 1 96 ? -3.162 -8.073 18.424 1.00 90.50 96 ASP A C 1
ATOM 776 O O . ASP A 1 96 ? -3.738 -9.035 17.913 1.00 90.50 96 ASP A O 1
ATOM 780 N N . TYR A 1 97 ? -1.846 -7.890 18.325 1.00 85.56 97 TYR A N 1
ATOM 781 C CA . TYR A 1 97 ? -0.992 -8.834 17.616 1.00 85.56 97 TYR A CA 1
ATOM 782 C C . TYR A 1 97 ? -1.007 -10.213 18.277 1.00 85.56 97 TYR A C 1
ATOM 784 O O . TYR A 1 97 ? -1.117 -11.207 17.565 1.00 85.56 97 TYR A O 1
ATOM 792 N N . ASP A 1 98 ? -0.974 -10.272 19.612 1.00 89.12 98 ASP A N 1
ATOM 793 C CA . ASP A 1 98 ? -0.991 -11.532 20.357 1.00 89.12 98 ASP A CA 1
ATOM 794 C C . ASP A 1 98 ? -2.293 -12.294 20.089 1.00 89.12 98 ASP A C 1
ATOM 796 O O . ASP A 1 98 ? -2.249 -13.467 19.714 1.00 89.12 98 ASP A O 1
ATOM 800 N N . ALA A 1 99 ? -3.447 -11.622 20.163 1.00 85.88 99 ALA A N 1
ATOM 801 C CA . ALA A 1 99 ? -4.724 -12.244 19.813 1.00 85.88 99 ALA A CA 1
ATOM 802 C C . ALA A 1 99 ? -4.767 -12.688 18.338 1.00 85.88 99 ALA A C 1
ATOM 804 O O . ALA A 1 99 ? -5.251 -13.780 18.039 1.00 85.88 99 ALA A O 1
ATOM 805 N N . PHE A 1 100 ? -4.222 -11.883 17.420 1.00 80.81 100 PHE A N 1
ATOM 806 C CA . PHE A 1 100 ? -4.181 -12.186 15.986 1.00 80.81 100 PHE A CA 1
ATOM 807 C C . PHE A 1 100 ? -3.373 -13.454 15.664 1.00 80.81 100 PHE A C 1
ATOM 809 O O . PHE A 1 100 ? -3.749 -14.217 14.774 1.00 80.81 100 PHE A O 1
ATOM 816 N N . ILE A 1 101 ? -2.293 -13.720 16.405 1.00 84.31 101 ILE A N 1
ATOM 817 C CA . ILE A 1 101 ? -1.474 -14.933 16.245 1.00 84.31 101 ILE A CA 1
ATOM 818 C C . ILE A 1 101 ? -1.899 -16.090 17.168 1.00 84.31 101 ILE A C 1
ATOM 820 O O . ILE A 1 101 ? -1.168 -17.071 17.295 1.00 84.31 101 ILE A O 1
ATOM 824 N N . ASN A 1 102 ? -3.089 -16.013 17.778 1.00 84.69 102 ASN A N 1
ATOM 825 C CA . ASN A 1 102 ? -3.637 -17.001 18.718 1.00 84.69 102 ASN A CA 1
ATOM 826 C C . ASN A 1 102 ? -2.788 -17.214 19.989 1.00 84.69 102 ASN A C 1
ATOM 828 O O . ASN A 1 102 ? -2.709 -18.326 20.519 1.00 84.69 102 ASN A O 1
ATOM 832 N N . MET A 1 103 ? -2.159 -16.153 20.494 1.00 87.88 103 MET A N 1
ATOM 833 C CA . MET A 1 103 ? -1.466 -16.129 21.783 1.00 87.88 103 MET A CA 1
ATOM 834 C C . MET A 1 103 ? -2.334 -15.473 22.876 1.00 87.88 103 MET A C 1
ATOM 836 O O . MET A 1 103 ? -3.240 -14.695 22.569 1.00 87.88 103 MET A O 1
ATOM 840 N N . PRO A 1 104 ? -2.103 -15.786 24.170 1.00 91.12 104 PRO A N 1
ATOM 841 C CA . PRO A 1 104 ? -2.800 -15.119 25.267 1.00 91.12 104 PRO A CA 1
ATOM 842 C C . PRO A 1 104 ? -2.561 -13.607 25.228 1.00 91.12 104 PRO A C 1
ATOM 844 O O . PRO A 1 104 ? -1.414 -13.173 25.279 1.00 91.12 104 PRO A O 1
ATOM 847 N N . SER A 1 105 ? -3.638 -12.823 25.193 1.00 89.25 105 SER A N 1
ATOM 848 C CA . SER A 1 105 ? -3.578 -11.361 25.165 1.00 89.25 105 SER A CA 1
ATOM 849 C C . SER A 1 105 ? -4.271 -10.744 26.379 1.00 89.25 105 SER A C 1
ATOM 851 O O . SER A 1 105 ? -5.291 -11.245 26.859 1.00 89.25 105 SER A O 1
ATOM 853 N N . SER A 1 106 ? -3.730 -9.622 26.860 1.00 89.56 106 SER A N 1
ATOM 854 C CA . SER A 1 106 ? -4.392 -8.745 27.833 1.00 89.56 106 SER A CA 1
ATOM 855 C C . SER A 1 106 ? -5.463 -7.841 27.210 1.00 89.56 106 SER A C 1
ATOM 857 O O . SER A 1 106 ? -6.132 -7.107 27.937 1.00 89.56 106 SER A O 1
ATOM 859 N N . GLY A 1 107 ? -5.612 -7.870 25.885 1.00 88.94 107 GLY A N 1
ATOM 860 C CA . GLY A 1 107 ? -6.416 -6.930 25.118 1.00 88.94 107 GLY A CA 1
ATOM 861 C C . GLY A 1 107 ? -5.702 -5.598 24.881 1.00 88.94 107 GLY A C 1
ATOM 862 O O . GLY A 1 107 ? -4.670 -5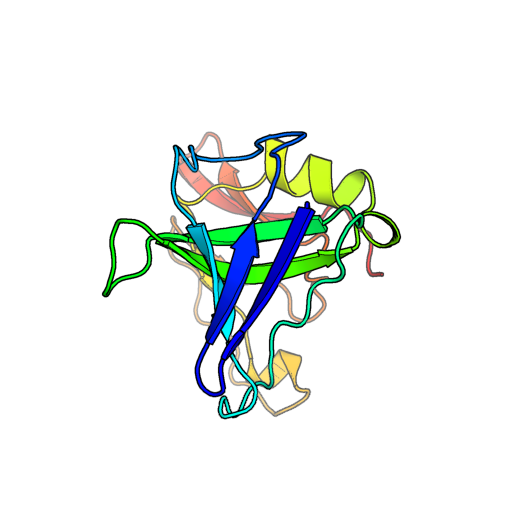.289 25.484 1.00 88.94 107 GLY A O 1
ATOM 863 N N . LEU A 1 108 ? -6.288 -4.787 23.999 1.00 91.38 108 LEU A N 1
ATOM 864 C CA . LEU A 1 108 ? -5.871 -3.407 23.765 1.00 91.38 108 LEU A CA 1
ATOM 865 C C . LEU A 1 108 ? -6.549 -2.455 24.766 1.00 91.38 108 LEU A C 1
ATOM 867 O O . LEU A 1 108 ? -7.716 -2.667 25.107 1.00 91.38 108 LEU A O 1
ATOM 871 N N . PRO A 1 109 ? -5.869 -1.376 25.202 1.00 92.62 109 PRO A N 1
ATOM 872 C CA . PRO A 1 109 ? -6.521 -0.306 25.954 1.00 92.62 109 PRO A CA 1
ATOM 873 C C . PRO A 1 109 ? -7.612 0.369 25.112 1.00 92.62 109 PRO A C 1
ATOM 875 O O . PRO A 1 109 ? -7.615 0.259 23.885 1.00 92.62 109 PRO A O 1
ATOM 878 N N . GLU A 1 110 ? -8.527 1.093 25.759 1.00 92.75 110 GLU A N 1
ATOM 879 C CA . GLU A 1 110 ? -9.545 1.882 25.056 1.00 92.75 110 GLU A CA 1
ATOM 880 C C . GLU A 1 110 ? -8.883 2.859 24.058 1.00 92.75 110 GLU A C 1
ATOM 882 O O . GLU A 1 110 ? -7.909 3.528 24.425 1.00 92.75 110 GLU A O 1
ATOM 887 N N . PRO A 1 111 ? -9.348 2.924 22.794 1.00 94.12 111 PRO A N 1
ATOM 888 C CA . PRO A 1 111 ? -8.704 3.746 21.778 1.00 94.12 111 PRO A CA 1
ATOM 889 C C . PRO A 1 111 ? -8.921 5.239 22.049 1.00 94.12 111 PRO A C 1
ATOM 891 O O . PRO A 1 111 ? -10.001 5.666 22.458 1.00 94.12 111 PRO A O 1
ATOM 894 N N . ALA A 1 112 ? -7.907 6.057 21.760 1.00 94.62 112 ALA A N 1
ATOM 895 C CA . ALA A 1 112 ? -8.082 7.507 21.731 1.00 94.62 112 ALA A CA 1
ATOM 896 C C . ALA A 1 112 ? -8.994 7.936 20.563 1.00 94.62 112 ALA A C 1
ATOM 898 O O . ALA A 1 112 ? -9.237 7.179 19.626 1.00 94.62 112 ALA A O 1
ATOM 899 N N . SER A 1 113 ? -9.464 9.188 20.565 1.00 93.81 113 SER A N 1
ATOM 900 C CA . SER A 1 113 ? -10.405 9.694 19.548 1.00 93.81 113 SER A CA 1
ATOM 901 C C . SER A 1 113 ? -9.873 9.662 18.110 1.00 93.81 113 SER A C 1
ATOM 903 O O . SER A 1 113 ? -10.657 9.729 17.166 1.00 93.81 113 SER A O 1
ATOM 905 N N . ASN A 1 114 ? -8.556 9.566 17.923 1.00 95.81 114 ASN A N 1
ATOM 906 C CA . ASN A 1 114 ? -7.894 9.429 16.628 1.00 95.81 114 ASN A CA 1
ATOM 907 C C . ASN A 1 114 ? -7.457 7.985 16.319 1.00 95.81 114 ASN A C 1
ATOM 909 O O . ASN A 1 114 ? -6.670 7.773 15.394 1.00 95.81 114 ASN A O 1
ATOM 913 N N . GLU A 1 115 ? -7.922 7.001 17.084 1.00 96.44 115 GLU A N 1
ATOM 914 C CA . GLU A 1 115 ? -7.535 5.602 16.949 1.00 96.44 115 GLU A CA 1
ATOM 915 C C . GLU A 1 115 ? -8.755 4.688 16.791 1.00 96.44 115 GLU A C 1
ATOM 917 O O . GLU A 1 115 ? -9.861 5.011 17.215 1.00 96.44 115 GLU A O 1
ATOM 922 N N . CYS A 1 116 ? -8.542 3.520 16.192 1.00 95.56 116 CYS A N 1
ATOM 923 C CA . CYS A 1 116 ? -9.467 2.398 16.252 1.00 95.56 116 CYS A CA 1
ATOM 924 C C . CYS A 1 116 ? -8.715 1.156 16.709 1.00 95.56 116 CYS A C 1
ATOM 926 O O . CYS A 1 116 ? -7.654 0.846 16.164 1.00 95.56 116 CYS A O 1
ATOM 928 N N . ASN A 1 117 ? -9.309 0.392 17.620 1.00 94.56 117 ASN A N 1
ATOM 929 C CA . ASN A 1 117 ? -8.884 -0.980 17.859 1.00 94.56 117 ASN A CA 1
ATOM 930 C C . ASN A 1 117 ? -9.570 -1.882 16.830 1.00 94.56 117 ASN A C 1
ATOM 932 O O . ASN A 1 117 ? -10.800 -1.918 16.759 1.00 94.56 117 ASN A O 1
ATOM 936 N N . ALA A 1 118 ? -8.783 -2.580 16.014 1.00 91.81 118 ALA A N 1
ATOM 937 C CA . ALA A 1 118 ? -9.299 -3.596 15.111 1.00 91.81 118 ALA A CA 1
ATOM 938 C C . ALA A 1 118 ? -9.905 -4.754 15.934 1.00 91.81 118 ALA A C 1
ATOM 940 O O . ALA A 1 118 ? -9.269 -5.198 16.895 1.00 91.81 118 ALA A O 1
ATOM 941 N N . PRO A 1 119 ? -11.106 -5.253 15.584 1.00 87.94 119 PRO A N 1
ATOM 942 C CA . PRO A 1 119 ? -11.666 -6.471 16.167 1.00 87.94 119 PRO A CA 1
ATOM 943 C C . PRO A 1 119 ? -10.701 -7.649 16.025 1.00 87.94 119 PRO A C 1
ATOM 945 O O . PRO A 1 119 ? -9.968 -7.712 15.046 1.00 87.94 119 PRO A O 1
ATOM 948 N N . SER A 1 120 ? -10.708 -8.610 16.948 1.00 82.38 120 SER A N 1
ATOM 949 C CA . SER A 1 120 ? -9.789 -9.760 16.889 1.00 82.38 120 SER A CA 1
ATOM 950 C C . SER A 1 120 ? -10.010 -10.663 15.668 1.00 82.38 120 SER A C 1
ATOM 952 O O . SER A 1 120 ? -9.090 -11.340 15.227 1.00 82.38 120 SER A O 1
ATOM 954 N N . ASP A 1 121 ? -11.222 -10.665 15.117 1.00 80.56 121 ASP A N 1
ATOM 955 C CA . ASP A 1 121 ? -11.645 -11.426 13.939 1.00 80.56 121 ASP A CA 1
ATOM 956 C C . ASP A 1 121 ? -11.673 -10.576 12.657 1.00 80.56 121 ASP A C 1
ATOM 958 O O . ASP A 1 121 ? -12.291 -10.954 11.660 1.00 80.56 121 ASP A O 1
ATOM 962 N N . PHE A 1 122 ? -11.030 -9.402 12.667 1.00 84.31 122 PHE A N 1
ATOM 963 C CA . PHE A 1 122 ? -11.070 -8.516 11.515 1.00 84.31 122 PHE A CA 1
ATOM 964 C C . PHE A 1 122 ? -10.375 -9.105 10.290 1.00 84.31 122 PHE A C 1
ATOM 966 O O . PHE A 1 122 ? -9.367 -9.806 10.367 1.00 84.31 122 PHE A O 1
ATOM 973 N N . CYS A 1 123 ? -10.873 -8.709 9.123 1.00 84.50 123 CYS A N 1
ATOM 974 C CA . CYS A 1 123 ? -10.321 -9.139 7.852 1.00 84.50 123 CYS A CA 1
ATOM 975 C C . CYS A 1 123 ? -9.450 -8.024 7.260 1.00 84.50 123 CYS A C 1
ATOM 977 O O . CYS A 1 123 ? -9.968 -6.940 6.968 1.00 84.50 123 CYS A O 1
ATOM 979 N N . PRO A 1 124 ? -8.134 -8.253 7.063 1.00 81.38 124 PRO A N 1
ATOM 980 C CA . PRO A 1 124 ? -7.195 -7.201 6.660 1.00 81.38 124 PRO A CA 1
ATOM 981 C C . PRO A 1 124 ? -7.573 -6.476 5.361 1.00 81.38 124 PRO A C 1
ATOM 983 O O . PRO A 1 124 ? -7.278 -5.291 5.189 1.00 81.38 124 PRO A O 1
ATOM 986 N N . ASN A 1 125 ? -8.262 -7.179 4.458 1.00 82.31 125 ASN A N 1
ATOM 987 C CA . ASN A 1 125 ? -8.677 -6.666 3.152 1.00 82.31 125 ASN A CA 1
ATOM 988 C C . ASN A 1 125 ? -9.993 -5.866 3.182 1.00 82.31 125 ASN A C 1
ATOM 990 O O . ASN A 1 125 ? -10.275 -5.140 2.231 1.00 82.31 125 ASN A O 1
ATOM 994 N N . SER A 1 126 ? -10.780 -5.935 4.261 1.00 87.25 126 SER A N 1
ATOM 995 C CA . SER A 1 126 ? -12.088 -5.264 4.354 1.00 87.25 126 SER A CA 1
ATOM 996 C C . SER A 1 126 ? -12.217 -4.290 5.522 1.00 87.25 126 SER A C 1
ATOM 998 O O . SER A 1 126 ? -13.034 -3.372 5.439 1.00 87.25 126 SER A O 1
ATOM 1000 N N . GLY A 1 127 ? -11.401 -4.442 6.566 1.00 91.56 127 GLY A N 1
ATOM 1001 C CA . GLY A 1 127 ? -11.360 -3.546 7.716 1.00 91.56 127 GLY A CA 1
ATOM 1002 C C . G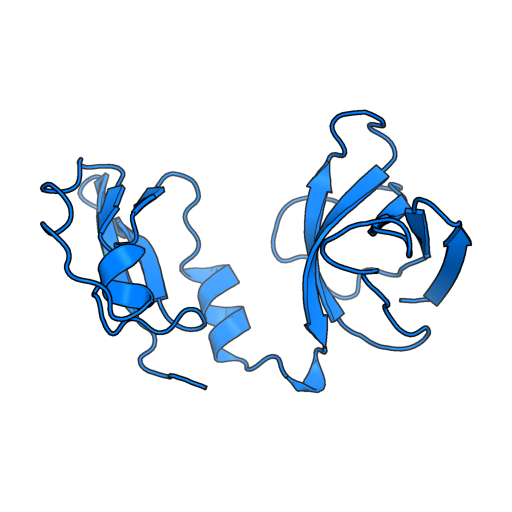LY A 1 127 ? -10.771 -2.173 7.394 1.00 91.56 127 GLY A C 1
ATOM 1003 O O . GLY A 1 127 ? -9.802 -2.053 6.634 1.00 91.56 127 GLY A O 1
ATOM 1004 N N . PHE A 1 128 ? -11.345 -1.127 7.980 1.00 93.25 128 PHE A N 1
ATOM 1005 C CA . PHE A 1 128 ? -10.848 0.243 7.883 1.00 93.25 128 PHE A CA 1
ATOM 1006 C C . PHE A 1 128 ? -11.171 1.042 9.148 1.00 93.25 128 PHE A C 1
ATOM 1008 O O . PHE A 1 128 ? -12.079 0.712 9.904 1.00 93.25 128 PHE A O 1
ATOM 1015 N N . CYS A 1 129 ? -10.438 2.132 9.353 1.00 94.62 129 CYS A N 1
ATOM 1016 C CA . CYS A 1 129 ? -10.665 3.081 10.435 1.00 94.62 129 CYS A CA 1
ATOM 1017 C C . CYS A 1 129 ? -10.810 4.473 9.829 1.00 94.62 129 CYS A C 1
ATOM 1019 O O . CYS A 1 129 ? -9.937 4.908 9.076 1.00 94.62 129 CYS A O 1
ATOM 1021 N N . LYS A 1 130 ? -11.931 5.140 10.114 1.00 95.25 130 LYS A N 1
ATOM 1022 C CA . LYS A 1 130 ? -12.289 6.415 9.483 1.00 95.25 130 LYS A CA 1
ATOM 1023 C C . LYS A 1 130 ? -12.880 7.389 10.488 1.00 95.25 130 LYS A C 1
ATOM 1025 O O . LYS A 1 130 ? -13.658 6.994 11.359 1.00 95.25 130 LYS A O 1
ATOM 1030 N N . LYS A 1 131 ? -12.546 8.671 10.332 1.00 94.56 131 LYS A N 1
ATOM 1031 C CA . LYS A 1 131 ? -13.115 9.744 11.138 1.00 94.56 131 LYS A CA 1
ATOM 1032 C C . LYS A 1 131 ? -14.591 9.949 10.793 1.00 94.56 131 LYS A C 1
ATOM 1034 O O . LYS A 1 131 ? -14.962 10.145 9.635 1.00 94.56 131 LYS A O 1
ATOM 1039 N N . SER A 1 132 ? -15.432 9.881 11.816 1.00 89.56 132 SER A N 1
ATOM 1040 C CA . SER A 1 132 ? -16.851 10.217 11.755 1.00 89.56 132 SER A CA 1
ATOM 1041 C C . SER A 1 132 ? -17.055 11.729 11.622 1.00 89.56 132 SER A C 1
ATOM 1043 O O . SER A 1 132 ? -16.128 12.524 11.793 1.00 89.56 132 SER A O 1
ATOM 1045 N N . ILE A 1 133 ? -18.297 12.144 11.361 1.00 87.38 133 ILE A N 1
ATOM 1046 C CA . ILE A 1 133 ? -18.671 13.567 11.325 1.00 87.38 133 ILE A CA 1
ATOM 1047 C C . ILE A 1 133 ? -18.440 14.279 12.670 1.00 87.38 133 ILE A C 1
ATOM 1049 O O . ILE A 1 133 ? -18.245 15.489 12.693 1.00 87.38 133 ILE A O 1
ATOM 1053 N N . GLU A 1 134 ? -18.411 13.530 13.774 1.00 88.81 134 GLU A N 1
ATOM 1054 C CA . GLU A 1 134 ? -18.1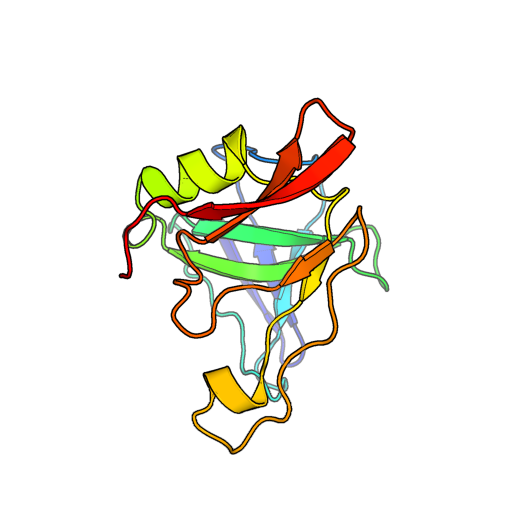46 14.023 15.132 1.00 88.81 134 GLU A CA 1
ATOM 1055 C C . GLU A 1 134 ? -16.642 14.145 15.429 1.00 88.81 134 GLU A C 1
ATOM 1057 O O . GLU A 1 134 ? -16.240 14.540 16.521 1.00 88.81 134 GLU A O 1
ATOM 1062 N N . GLY A 1 135 ? -15.786 13.812 14.459 1.00 90.62 135 GLY A N 1
ATOM 1063 C CA . GLY A 1 135 ? -14.336 13.920 14.582 1.00 90.62 135 GLY A CA 1
ATOM 1064 C C . GLY A 1 135 ? -13.660 12.723 15.256 1.00 90.62 135 GLY A C 1
ATOM 1065 O O . GLY A 1 135 ? -12.435 12.730 15.370 1.00 90.62 135 GLY A O 1
ATOM 1066 N N . GLN A 1 136 ? -14.417 11.694 15.648 1.00 94.31 136 GLN A N 1
ATOM 1067 C CA . GLN A 1 136 ? -13.885 10.468 16.252 1.00 94.31 136 GLN A CA 1
ATOM 1068 C C . GLN A 1 136 ? -13.630 9.383 15.206 1.00 94.31 136 GLN A C 1
ATOM 1070 O O . GLN A 1 136 ? -14.469 9.150 14.333 1.00 94.31 136 GLN A O 1
ATOM 1075 N N . CYS A 1 137 ? -12.491 8.707 15.297 1.00 96.81 137 CYS A N 1
ATOM 1076 C CA . CYS A 1 137 ? -12.160 7.557 14.471 1.00 96.81 137 CYS A CA 1
ATOM 1077 C C . CYS A 1 137 ? -12.974 6.335 14.905 1.00 96.81 137 CYS A C 1
ATOM 1079 O O . CYS A 1 137 ? -13.072 6.015 16.084 1.00 96.81 137 CYS A O 1
ATOM 1081 N N . THR A 1 138 ? -13.587 5.670 13.929 1.00 94.44 138 THR A N 1
ATOM 1082 C CA . THR A 1 138 ? -14.451 4.507 14.153 1.00 94.44 138 THR A CA 1
ATOM 1083 C C . THR A 1 138 ? -14.064 3.377 13.215 1.00 94.44 138 THR A C 1
ATOM 1085 O O . THR A 1 138 ? -13.687 3.609 12.059 1.00 94.44 138 THR A O 1
ATOM 1088 N N . TRP A 1 139 ? -14.118 2.150 13.734 1.00 93.69 139 TRP A N 1
ATOM 1089 C CA . TRP A 1 139 ? -13.852 0.956 12.947 1.00 93.69 139 TRP A CA 1
ATOM 1090 C C . TRP A 1 139 ? -15.037 0.644 12.032 1.00 93.69 139 TRP A C 1
ATOM 1092 O O . TRP A 1 139 ? -16.193 0.705 12.450 1.00 93.69 139 TRP A O 1
ATOM 1102 N N . GLY A 1 140 ? -14.744 0.265 10.794 1.00 92.81 140 GLY A N 1
ATOM 1103 C CA . GLY A 1 140 ? -15.714 -0.228 9.828 1.00 92.81 140 GLY A CA 1
ATOM 1104 C C . GLY A 1 140 ? -15.181 -1.438 9.069 1.00 92.81 140 GLY A C 1
ATOM 1105 O O . GLY A 1 140 ? -13.986 -1.737 9.081 1.00 92.81 140 GLY A O 1
ATOM 1106 N N . SER A 1 141 ? -16.083 -2.158 8.406 1.00 91.50 141 SER A N 1
ATOM 1107 C CA . SER A 1 141 ? -15.749 -3.326 7.592 1.00 91.50 141 SER A CA 1
ATOM 1108 C C . SER A 1 141 ? -16.657 -3.413 6.369 1.00 91.50 141 SER A C 1
ATOM 1110 O O . SER A 1 141 ? -17.846 -3.107 6.451 1.00 91.50 141 SER A O 1
ATOM 1112 N N . LEU A 1 142 ? -16.099 -3.861 5.243 1.00 89.62 142 LEU A N 1
ATOM 1113 C CA . LEU A 1 142 ? -16.858 -4.221 4.035 1.00 89.62 142 LEU A CA 1
ATOM 1114 C C . LEU A 1 142 ? -17.349 -5.687 4.026 1.00 89.62 142 LEU A C 1
ATOM 1116 O O . LEU A 1 142 ? -17.925 -6.131 3.029 1.00 89.62 142 LEU A O 1
ATOM 1120 N N . GLY A 1 143 ? -17.122 -6.428 5.119 1.00 77.69 143 GLY A N 1
ATOM 1121 C CA . GLY A 1 143 ? -17.740 -7.729 5.409 1.00 77.69 143 GLY A CA 1
ATOM 1122 C C . GLY A 1 143 ? -17.094 -8.962 4.771 1.00 77.69 143 GLY A C 1
ATOM 1123 O O . GLY A 1 143 ? -17.442 -10.070 5.160 1.00 77.69 143 GLY A O 1
ATOM 1124 N N . ASP A 1 144 ? -16.146 -8.803 3.843 1.00 77.19 144 ASP A N 1
ATOM 1125 C CA . ASP A 1 144 ? -15.552 -9.945 3.137 1.00 77.19 144 ASP A CA 1
ATOM 1126 C C . ASP A 1 144 ? -14.145 -10.273 3.647 1.00 77.19 144 ASP A C 1
ATOM 1128 O O . ASP A 1 144 ? -13.284 -9.397 3.779 1.00 77.19 144 ASP A O 1
ATOM 1132 N N . CYS A 1 145 ? -13.915 -11.562 3.880 1.00 76.44 145 CYS A N 1
ATOM 1133 C CA . CYS A 1 145 ? -12.647 -12.152 4.288 1.00 76.44 145 CYS A CA 1
ATOM 1134 C C . CYS A 1 145 ? -12.235 -13.137 3.199 1.00 76.44 145 CYS A C 1
ATOM 1136 O O . CYS A 1 145 ? -12.878 -14.171 3.024 1.00 76.44 145 CYS A O 1
ATOM 1138 N N . TYR A 1 146 ? -11.236 -12.768 2.408 1.00 73.88 146 TYR A N 1
ATOM 1139 C CA . TYR A 1 146 ? -10.708 -13.568 1.309 1.00 73.88 146 TYR A CA 1
ATOM 1140 C C . TYR A 1 146 ? -9.217 -13.326 1.148 1.00 73.88 146 TYR A C 1
ATOM 1142 O O . TYR A 1 146 ? -8.746 -12.236 1.570 1.00 73.88 146 TYR A O 1
#

Foldseek 3Di:
DADWDADQFKIWDDDDDPDDLDDDLPQAIEMWGHQPDPVGTPDDDHPFDKDFDWDQDPVDNSYTYTPDMDGVVPDDPLLVVCSNPFADPQAAEDEQVCLLVVHDDPDDDDDDQRYDYADSPDAPSFWGWHQDPVRGIDIDGPPDHD

InterPro domains:
  IPR008993 Tissue inhibitor of metalloproteinases-like, OB-fold [G3DSA:2.40.50.120] (1-92)
  IPR008993 Tissue inhibitor of metalloproteinases-like, OB-fold [SSF50242] (11-142)

Organism: Magallana gigas (NCBI:txid29159)

Sequence (146 aa):
ITKKNIDEVEIKYEYTVQKMYKGDPGSRTLVGFGEMNSCGPQNLEPNTEYLIYAKANDFDSNTLQIVAYKNMDDVKNKDIERMEKFYDCSCKINHDYDAFINMPSSGLPEPASNECNAPSDFCPNSGFCKKSIEGQCTWGSLGDCY